Protein AF-A0A929EI45-F1 (afdb_monomer)

Mean predicted aligned error: 15.49 Å

Structure (mmCIF, N/CA/C/O backbone):
data_AF-A0A929EI45-F1
#
_entry.id   AF-A0A929EI45-F1
#
loop_
_atom_site.group_PDB
_atom_site.id
_atom_site.type_symbol
_atom_site.label_atom_id
_atom_site.label_alt_id
_atom_site.label_comp_id
_atom_site.label_asym_id
_atom_site.label_entity_id
_atom_site.label_seq_id
_atom_site.pdbx_PDB_ins_code
_atom_site.Cartn_x
_atom_site.Cartn_y
_atom_site.Cartn_z
_atom_site.occupancy
_atom_site.B_iso_or_equiv
_atom_site.auth_seq_id
_atom_site.auth_comp_id
_atom_site.auth_asym_id
_atom_site.auth_atom_id
_atom_site.pdbx_PDB_model_num
ATOM 1 N N . MET A 1 1 ? 21.779 -23.876 50.858 1.00 53.97 1 MET A N 1
ATOM 2 C CA . MET A 1 1 ? 20.862 -22.775 50.464 1.00 53.97 1 MET A CA 1
ATOM 3 C C . MET A 1 1 ? 21.102 -22.260 49.036 1.00 53.97 1 MET A C 1
ATOM 5 O O . MET A 1 1 ? 20.137 -22.093 48.308 1.00 53.97 1 MET A O 1
ATOM 9 N N . ARG A 1 2 ? 22.354 -22.093 48.565 1.00 57.06 2 ARG A N 1
ATOM 10 C CA . ARG A 1 2 ? 22.657 -21.593 47.198 1.00 57.06 2 ARG A CA 1
ATOM 11 C C . ARG A 1 2 ? 22.225 -22.516 46.037 1.00 57.06 2 ARG A C 1
ATOM 13 O O . ARG A 1 2 ? 21.827 -22.025 44.991 1.00 57.06 2 ARG A O 1
ATOM 20 N N . ARG A 1 3 ? 22.246 -23.843 46.231 1.00 56.97 3 ARG A N 1
ATOM 21 C CA . ARG A 1 3 ? 21.821 -24.836 45.214 1.00 56.97 3 ARG A CA 1
ATOM 22 C C . ARG A 1 3 ? 20.295 -24.922 45.040 1.00 56.97 3 ARG A C 1
ATOM 24 O O . ARG A 1 3 ? 19.827 -25.188 43.942 1.00 56.97 3 ARG A O 1
ATOM 31 N N . LEU A 1 4 ? 19.534 -24.631 46.100 1.00 61.06 4 LEU A N 1
ATOM 32 C CA . LEU A 1 4 ? 18.066 -24.598 46.070 1.00 61.06 4 LEU A CA 1
ATOM 33 C C . LEU A 1 4 ? 17.552 -23.347 45.336 1.00 61.06 4 LEU A C 1
ATOM 35 O O . LEU A 1 4 ? 16.593 -23.421 44.577 1.00 61.06 4 LEU A O 1
ATOM 39 N N . GLY A 1 5 ? 18.249 -22.215 45.500 1.00 63.28 5 GLY A N 1
ATOM 40 C CA . GLY A 1 5 ? 17.952 -20.975 44.777 1.00 63.28 5 GLY A CA 1
ATOM 41 C C . GLY A 1 5 ? 18.202 -21.076 43.270 1.00 63.28 5 GLY A C 1
ATOM 42 O O . GLY A 1 5 ? 17.422 -20.539 42.492 1.00 63.28 5 GLY A O 1
ATOM 43 N N . LEU A 1 6 ? 19.235 -21.815 42.845 1.00 65.00 6 LEU A N 1
ATOM 44 C CA . LEU A 1 6 ? 19.525 -22.026 41.421 1.00 65.00 6 LEU A CA 1
ATOM 45 C C . LEU A 1 6 ? 18.454 -22.896 40.736 1.00 65.00 6 LEU A C 1
ATOM 47 O O . LEU A 1 6 ? 18.068 -22.621 39.603 1.00 65.00 6 LEU A O 1
ATOM 51 N N . LEU A 1 7 ? 17.939 -23.907 41.448 1.00 68.12 7 LEU A N 1
ATOM 52 C CA . LEU A 1 7 ? 16.840 -24.757 40.977 1.00 68.12 7 LEU A CA 1
ATOM 53 C C . LEU A 1 7 ? 15.521 -23.981 40.868 1.00 68.12 7 L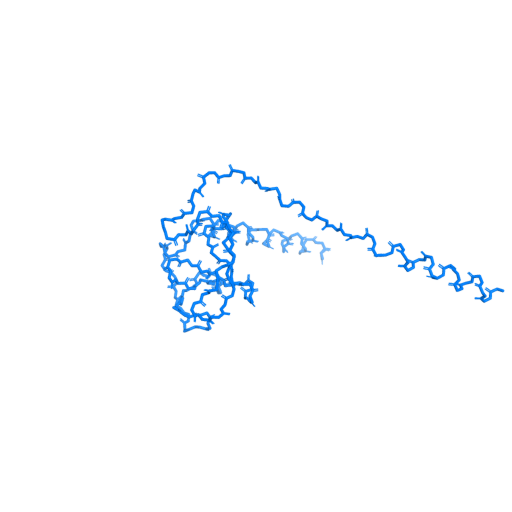EU A C 1
ATOM 55 O O . LEU A 1 7 ? 14.829 -24.109 39.864 1.00 68.12 7 LEU A O 1
ATOM 59 N N . LEU A 1 8 ? 15.206 -23.129 41.850 1.00 67.69 8 LEU A N 1
ATOM 60 C CA . LEU A 1 8 ? 14.029 -22.253 41.799 1.00 67.69 8 LEU A CA 1
ATOM 61 C C . LEU A 1 8 ? 14.116 -21.222 40.662 1.00 67.69 8 LEU A C 1
ATOM 63 O O . LEU A 1 8 ? 13.119 -20.961 39.995 1.00 67.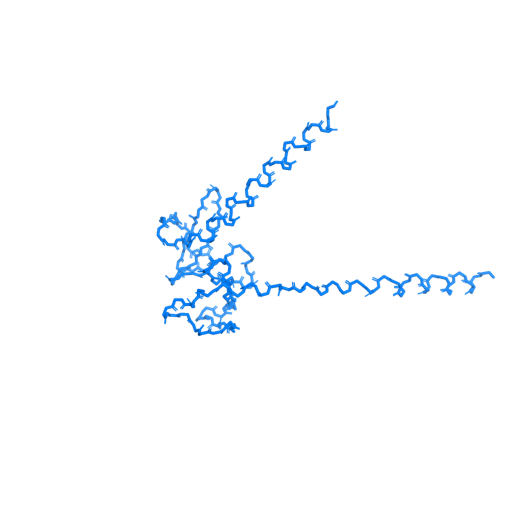69 8 LEU A O 1
ATOM 67 N N . LEU A 1 9 ? 15.306 -20.677 40.392 1.00 66.44 9 LEU A N 1
ATOM 68 C CA . LEU A 1 9 ? 15.516 -19.720 39.303 1.00 66.44 9 LEU A CA 1
ATOM 69 C C . LEU A 1 9 ? 15.371 -20.376 37.917 1.00 66.44 9 LEU A C 1
ATOM 71 O O . LEU A 1 9 ? 14.746 -19.799 37.030 1.00 66.44 9 LEU A O 1
ATOM 75 N N . LEU A 1 10 ? 15.874 -21.605 37.741 1.00 66.25 10 LEU A N 1
ATOM 76 C CA . LEU A 1 10 ? 15.693 -22.386 36.508 1.00 66.25 10 LEU A CA 1
ATOM 77 C C . LEU A 1 10 ? 14.218 -22.728 36.242 1.00 66.25 10 LEU A C 1
ATOM 79 O O . LEU A 1 10 ? 13.779 -22.681 35.094 1.00 66.25 10 LEU A O 1
ATOM 83 N N . LEU A 1 11 ? 13.445 -23.009 37.294 1.00 65.25 11 LEU A N 1
ATOM 84 C CA . LEU A 1 11 ? 12.023 -23.355 37.193 1.00 65.25 11 LEU A CA 1
ATOM 85 C C . LEU A 1 11 ? 11.156 -22.156 36.761 1.00 65.25 11 LEU A C 1
ATOM 87 O O . LEU A 1 11 ? 10.162 -22.328 36.066 1.00 65.25 11 LEU A O 1
ATOM 91 N N . MET A 1 12 ? 11.557 -20.928 37.097 1.00 61.62 12 MET A N 1
ATOM 92 C CA . MET A 1 12 ? 10.853 -19.710 36.669 1.00 61.62 12 MET A CA 1
ATOM 93 C C . MET A 1 12 ? 11.149 -19.326 35.207 1.00 61.62 12 MET A C 1
ATOM 95 O O . MET A 1 12 ? 10.299 -18.743 34.530 1.00 61.62 12 MET A O 1
ATOM 99 N N . ILE A 1 13 ? 12.334 -19.676 34.691 1.00 63.69 13 ILE A N 1
ATOM 100 C CA . ILE A 1 13 ? 12.730 -19.381 33.304 1.00 63.69 13 ILE A CA 1
ATOM 101 C C . ILE A 1 13 ? 11.964 -20.270 32.312 1.00 63.69 13 ILE A C 1
ATOM 103 O O . ILE A 1 13 ? 11.555 -19.788 31.256 1.00 63.69 13 ILE A O 1
ATOM 107 N N . THR A 1 14 ? 11.688 -21.534 32.653 1.00 62.22 14 THR A N 1
ATOM 108 C CA . THR A 1 14 ? 10.956 -22.456 31.763 1.00 62.22 14 THR A CA 1
ATOM 109 C C . THR A 1 14 ? 9.483 -22.079 31.585 1.00 62.22 14 THR A C 1
ATOM 111 O O . THR A 1 14 ? 8.937 -22.264 30.499 1.00 62.22 14 THR A O 1
ATOM 114 N N . VAL A 1 15 ? 8.848 -21.468 32.591 1.00 60.12 15 VAL A N 1
ATOM 115 C CA . VAL A 1 15 ? 7.436 -21.039 32.521 1.00 60.12 15 VAL A CA 1
ATOM 116 C C . VAL A 1 15 ? 7.223 -19.889 31.521 1.00 60.12 15 VAL A C 1
ATOM 118 O O . VAL A 1 15 ? 6.141 -19.758 30.947 1.00 60.12 15 VAL A O 1
ATOM 121 N N . SER A 1 16 ? 8.258 -19.094 31.231 1.00 5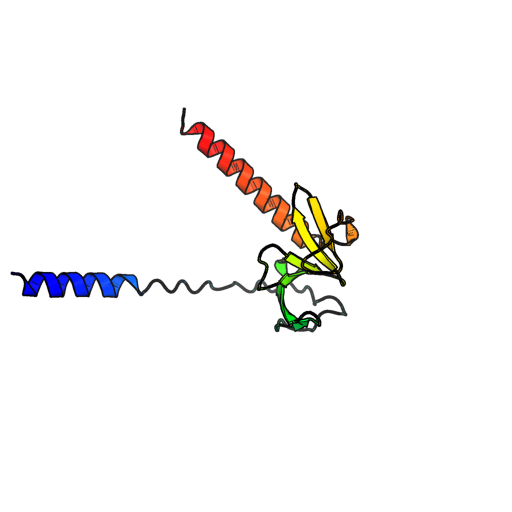8.31 16 SER A N 1
ATOM 122 C CA . SER A 1 16 ? 8.149 -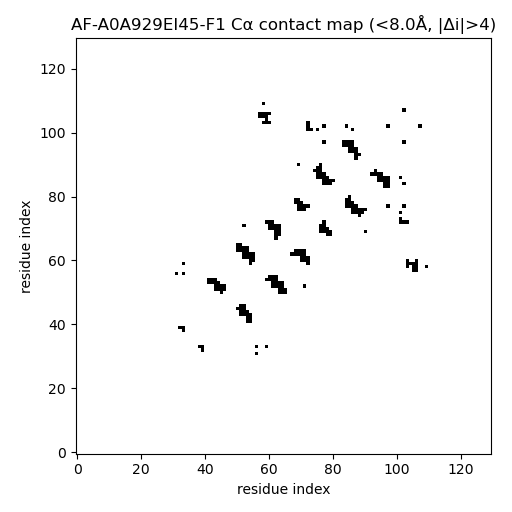17.902 30.375 1.00 58.31 16 SER A CA 1
ATOM 123 C C . SER A 1 16 ? 8.151 -18.189 28.864 1.00 58.31 16 SER A C 1
ATOM 125 O O . SER A 1 16 ? 7.772 -17.313 28.088 1.00 58.31 16 SER A O 1
ATOM 127 N N . LEU A 1 17 ? 8.534 -19.395 28.414 1.00 57.22 17 LEU A N 1
ATOM 128 C CA . LEU A 1 17 ? 8.615 -19.715 26.976 1.00 57.22 17 LEU A CA 1
ATOM 129 C C . LEU A 1 17 ? 7.308 -20.249 26.359 1.00 57.22 17 LEU A C 1
ATOM 131 O O . LEU A 1 17 ? 7.234 -20.418 25.144 1.00 57.22 17 LEU A O 1
ATOM 135 N N . THR A 1 18 ? 6.247 -20.454 27.142 1.00 62.31 18 THR A N 1
ATOM 136 C CA . THR A 1 18 ? 5.008 -21.113 26.669 1.00 62.31 18 THR A CA 1
ATOM 137 C C . THR A 1 18 ? 3.883 -20.147 26.284 1.00 62.31 18 THR A C 1
ATOM 139 O O . THR A 1 18 ? 2.704 -20.463 26.413 1.00 62.31 18 THR A O 1
ATOM 142 N N . ALA A 1 19 ? 4.220 -18.961 25.773 1.00 60.72 19 ALA A N 1
ATOM 143 C CA . ALA A 1 19 ? 3.249 -18.033 25.187 1.00 60.72 19 ALA A CA 1
ATOM 144 C C . ALA A 1 19 ? 3.331 -18.021 23.651 1.00 60.72 19 ALA A C 1
ATOM 146 O O . ALA A 1 19 ? 3.393 -16.962 23.025 1.00 60.72 19 ALA A O 1
ATOM 147 N N . CYS A 1 20 ? 3.287 -19.195 23.014 1.00 58.03 20 CYS A N 1
ATOM 148 C CA . CYS A 1 20 ? 2.942 -19.285 21.596 1.00 58.03 20 CYS A CA 1
ATOM 149 C C . CYS A 1 20 ? 1.462 -18.923 21.433 1.00 58.03 20 CYS A C 1
ATOM 151 O O . CYS A 1 20 ? 0.584 -19.782 21.418 1.00 58.03 20 CYS A O 1
ATOM 153 N N . LYS A 1 21 ? 1.162 -17.626 21.312 1.00 49.59 21 LYS A N 1
ATOM 154 C CA . LYS A 1 21 ? -0.131 -17.193 20.787 1.00 49.59 21 LYS A CA 1
ATOM 155 C C . LYS A 1 21 ? -0.183 -17.572 19.309 1.00 49.59 21 LYS A C 1
ATOM 157 O O . LYS A 1 21 ? 0.251 -16.805 18.454 1.00 49.59 21 LYS A O 1
ATOM 162 N N . THR A 1 22 ? -0.731 -18.747 19.011 1.00 54.38 22 THR A N 1
ATOM 163 C CA . THR A 1 22 ? -1.278 -19.026 17.683 1.00 54.38 22 THR A CA 1
ATOM 164 C C . THR A 1 22 ? -2.391 -18.012 17.457 1.00 54.38 22 THR A C 1
ATOM 166 O O . THR A 1 22 ? -3.474 -18.088 18.034 1.00 54.38 22 THR A O 1
ATOM 169 N N . VAL A 1 23 ? -2.091 -16.985 16.665 1.00 52.09 23 VAL A N 1
ATOM 170 C CA . VAL A 1 23 ? -3.118 -16.129 16.088 1.00 52.09 23 VAL A CA 1
ATOM 171 C C . VAL A 1 23 ? -3.809 -16.990 15.043 1.00 52.09 23 VAL A C 1
ATOM 173 O O . VAL A 1 23 ? -3.353 -17.096 13.907 1.00 52.09 23 VAL A O 1
ATOM 176 N N . SER A 1 24 ? -4.896 -17.643 15.446 1.00 45.94 24 SER A N 1
ATOM 177 C CA . SER A 1 24 ? -5.847 -18.234 14.515 1.00 45.94 24 SER A CA 1
ATOM 178 C C . SER A 1 24 ? -6.450 -17.087 13.712 1.00 45.94 24 SER A C 1
ATOM 180 O O . SER A 1 24 ? -7.398 -16.431 14.146 1.00 45.94 24 SER A O 1
ATOM 182 N N . LEU A 1 25 ? -5.852 -16.791 12.557 1.00 48.16 25 LEU A N 1
ATOM 183 C CA . LEU A 1 25 ? -6.478 -15.962 11.541 1.00 48.16 25 LEU A CA 1
ATOM 184 C C . LEU A 1 25 ? -7.751 -16.693 11.119 1.00 48.16 25 LEU A C 1
ATOM 186 O O . LEU A 1 25 ? -7.714 -17.650 10.349 1.00 48.16 25 LEU A O 1
ATOM 190 N N . SER A 1 26 ? -8.875 -16.272 11.695 1.00 39.31 26 SER A N 1
ATOM 191 C CA . SER A 1 26 ? -10.202 -16.669 11.255 1.00 39.31 26 SER A CA 1
ATOM 192 C C . SER A 1 26 ? -10.325 -16.255 9.790 1.00 39.31 26 SER A C 1
ATOM 194 O O . SER A 1 26 ? -10.501 -15.075 9.481 1.00 39.31 26 SER A O 1
ATOM 196 N N . HIS A 1 27 ? -10.152 -17.221 8.886 1.00 39.31 27 HIS A N 1
ATOM 197 C CA . HIS A 1 27 ? -10.491 -17.082 7.478 1.00 39.31 27 HIS A CA 1
ATOM 198 C C . HIS A 1 27 ? -12.006 -16.880 7.405 1.00 39.31 27 HIS A C 1
ATOM 200 O O . HIS A 1 27 ? -12.783 -17.829 7.313 1.00 39.31 27 HIS A O 1
ATOM 206 N N . ARG A 1 28 ? -12.439 -15.619 7.492 1.00 43.69 28 ARG A N 1
ATOM 207 C CA . ARG A 1 28 ? -13.766 -15.232 7.031 1.00 43.69 28 ARG A CA 1
ATOM 208 C C . ARG A 1 28 ? -13.783 -15.461 5.531 1.00 43.69 28 ARG A C 1
ATOM 210 O O . ARG A 1 28 ? -13.034 -14.842 4.780 1.00 43.69 28 ARG A O 1
ATOM 217 N N . ASN A 1 29 ? -14.602 -16.425 5.145 1.00 46.88 29 ASN A N 1
ATOM 218 C CA . ASN A 1 29 ? -14.867 -16.838 3.781 1.00 46.88 29 ASN A CA 1
ATOM 219 C C . ASN A 1 29 ? -15.710 -15.752 3.082 1.00 46.88 29 ASN A C 1
ATOM 221 O O . ASN A 1 29 ? -16.885 -15.955 2.788 1.00 46.88 29 ASN A O 1
ATOM 225 N N . ASP A 1 30 ? -15.129 -14.566 2.891 1.00 46.69 30 ASP A N 1
ATOM 226 C CA . ASP A 1 30 ? -15.713 -13.494 2.093 1.00 46.69 30 ASP A CA 1
ATOM 227 C C . ASP A 1 30 ? -15.339 -13.751 0.633 1.00 46.69 30 ASP A C 1
ATOM 229 O O . ASP A 1 30 ? -14.186 -13.611 0.226 1.00 46.69 30 ASP A O 1
ATOM 233 N N . ARG A 1 31 ? -16.340 -14.171 -0.143 1.00 41.81 31 ARG A N 1
ATOM 234 C CA . ARG A 1 31 ? -16.283 -14.544 -1.564 1.00 41.81 31 ARG A CA 1
ATOM 235 C C . ARG A 1 31 ? -15.990 -13.348 -2.486 1.00 41.81 31 ARG A C 1
ATOM 237 O O . ARG A 1 31 ? -16.755 -13.062 -3.400 1.00 41.81 31 ARG A O 1
ATOM 244 N N . HIS A 1 32 ? -14.894 -12.638 -2.250 1.00 49.34 32 HIS A N 1
ATOM 245 C CA . HIS A 1 32 ? -14.305 -11.724 -3.221 1.00 49.34 32 HIS A CA 1
ATOM 246 C C . HIS A 1 32 ? -13.178 -12.470 -3.916 1.00 49.34 32 HIS A C 1
ATOM 248 O O . HIS A 1 32 ? -12.053 -12.526 -3.417 1.00 49.34 32 HIS A O 1
ATOM 254 N N . SER A 1 33 ? -13.501 -13.075 -5.060 1.00 45.81 33 SER A N 1
ATOM 255 C CA . SER A 1 33 ? -12.478 -13.573 -5.969 1.00 45.81 33 SER A CA 1
ATOM 256 C C . SER A 1 33 ? -11.480 -12.441 -6.232 1.00 45.81 33 SER A C 1
ATOM 258 O O . SER A 1 33 ? -11.907 -11.297 -6.440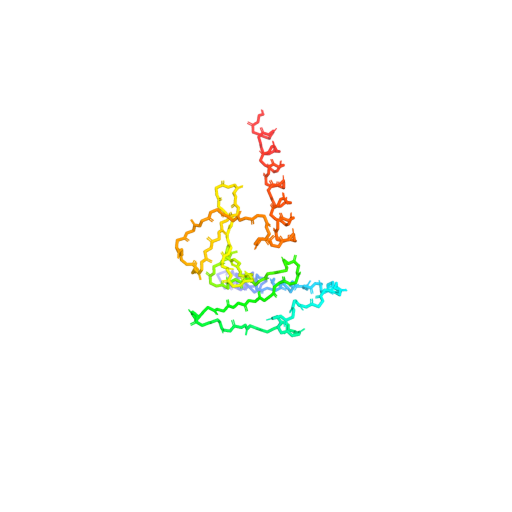 1.00 45.81 33 SER A O 1
ATOM 260 N N . PRO A 1 34 ? -10.169 -12.715 -6.177 1.00 49.75 34 PRO A N 1
ATOM 261 C CA . PRO A 1 34 ? -9.173 -11.717 -6.515 1.00 49.75 34 PRO A CA 1
ATOM 262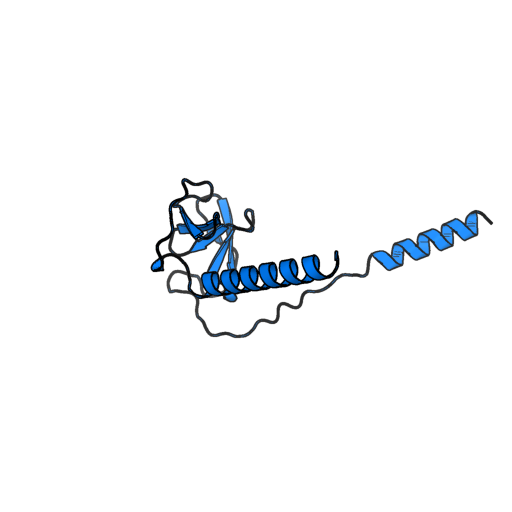 C C . PRO A 1 34 ? -9.487 -11.117 -7.902 1.00 49.75 34 PRO A C 1
ATOM 264 O O . PRO A 1 34 ? -10.017 -11.826 -8.763 1.00 49.75 34 PRO A O 1
ATOM 267 N N . PRO A 1 35 ? -9.227 -9.810 -8.122 1.00 55.09 35 PRO A N 1
ATOM 268 C CA . PRO A 1 35 ? -9.403 -9.174 -9.427 1.00 55.09 35 PRO A CA 1
ATOM 269 C C . PRO A 1 35 ? -8.788 -10.023 -10.553 1.00 55.09 35 PRO A C 1
ATOM 271 O O . PRO A 1 35 ? -7.842 -10.747 -10.279 1.00 55.09 35 PRO A O 1
ATOM 274 N N . PRO A 1 36 ? -9.220 -9.910 -11.821 1.00 50.56 36 PRO A N 1
ATOM 275 C CA . PRO A 1 36 ? -8.774 -10.789 -12.918 1.00 50.56 36 PRO A CA 1
ATOM 276 C C . PRO A 1 36 ? -7.249 -10.891 -13.122 1.00 50.56 36 PRO A C 1
ATOM 278 O O . PRO A 1 36 ? -6.764 -11.829 -13.743 1.00 50.56 36 PRO A O 1
ATOM 281 N N . HIS A 1 37 ? -6.489 -9.926 -12.599 1.00 54.78 37 HIS A N 1
ATOM 282 C CA . HIS A 1 37 ? -5.024 -9.875 -12.618 1.00 54.78 37 HIS A CA 1
ATOM 283 C C . HIS A 1 37 ? -4.354 -10.415 -11.336 1.00 54.78 37 HIS A C 1
ATOM 285 O O . HIS A 1 37 ? -3.129 -10.402 -11.224 1.00 54.78 37 HIS A O 1
ATOM 291 N N . ALA A 1 38 ? -5.129 -10.834 -10.339 1.00 48.25 38 ALA A N 1
ATOM 292 C CA . ALA A 1 38 ? -4.664 -11.371 -9.072 1.00 48.25 38 ALA A CA 1
ATOM 293 C C . ALA A 1 38 ? -4.893 -12.903 -9.060 1.00 48.25 38 ALA A C 1
ATOM 295 O O . ALA A 1 38 ? -6.024 -13.358 -9.230 1.00 48.25 38 ALA A O 1
ATOM 296 N N . PRO A 1 39 ? -3.829 -13.717 -8.910 1.00 52.22 39 PRO A N 1
ATOM 297 C CA . PRO A 1 39 ? -3.928 -15.177 -8.950 1.00 52.22 39 PRO A CA 1
ATOM 298 C C . PRO A 1 39 ? -4.868 -15.744 -7.874 1.00 52.22 39 PRO A C 1
ATOM 300 O O . PRO A 1 39 ? -4.968 -15.198 -6.777 1.00 52.22 39 PRO A O 1
ATOM 303 N N . ALA A 1 40 ? -5.525 -16.865 -8.187 1.00 48.31 40 ALA A N 1
ATOM 304 C CA . ALA A 1 40 ? -6.704 -17.376 -7.482 1.00 48.31 40 ALA A CA 1
ATOM 305 C C . ALA A 1 40 ? -6.540 -17.678 -5.979 1.00 48.31 40 ALA A C 1
ATOM 307 O O . ALA A 1 40 ? -7.538 -17.664 -5.268 1.00 48.31 40 ALA A O 1
ATOM 308 N N . HIS A 1 41 ? -5.335 -17.906 -5.450 1.00 42.56 41 HIS A N 1
ATOM 309 C CA . HIS A 1 41 ? -5.145 -18.201 -4.027 1.00 42.56 41 HIS A CA 1
ATOM 310 C C . HIS A 1 41 ? -3.824 -17.633 -3.514 1.00 42.56 41 HIS A C 1
ATOM 312 O O . HIS A 1 41 ? -2.808 -17.661 -4.208 1.00 42.56 41 HIS A O 1
ATOM 318 N N . GLY A 1 42 ? -3.867 -17.082 -2.298 1.00 56.19 42 GLY A N 1
ATOM 319 C CA . GLY A 1 42 ? -2.782 -16.330 -1.689 1.00 56.19 42 GLY A CA 1
ATOM 320 C C . GLY A 1 42 ? -1.474 -17.102 -1.655 1.00 56.19 42 GLY A C 1
ATOM 321 O O . GLY A 1 42 ? -1.266 -17.912 -0.767 1.00 56.19 42 GLY A O 1
ATOM 322 N N . HIS A 1 43 ? -0.555 -16.776 -2.556 1.00 50.09 43 HIS A N 1
ATOM 323 C CA . HIS A 1 43 ? 0.848 -17.109 -2.397 1.00 50.09 43 HIS A CA 1
ATOM 324 C C . HIS A 1 43 ? 1.711 -15.970 -2.925 1.00 50.09 43 HIS A C 1
ATOM 326 O O . HIS A 1 43 ? 1.432 -15.349 -3.948 1.00 50.09 43 HIS A O 1
ATOM 332 N N . ARG A 1 44 ? 2.728 -15.671 -2.119 1.00 54.19 44 ARG A N 1
ATOM 333 C CA . ARG A 1 44 ? 3.715 -14.605 -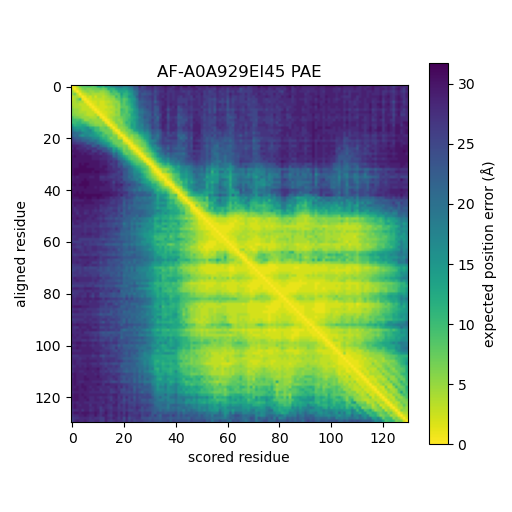2.265 1.00 54.19 44 ARG A CA 1
ATOM 334 C C . ARG A 1 44 ? 4.115 -14.406 -3.726 1.00 54.19 44 ARG A C 1
ATOM 336 O O . ARG A 1 44 ? 4.681 -15.311 -4.332 1.00 54.19 44 ARG A O 1
ATOM 343 N N . HIS A 1 45 ? 3.895 -13.211 -4.263 1.00 56.66 45 HIS A N 1
ATOM 344 C CA . HIS A 1 45 ? 4.419 -12.861 -5.579 1.00 56.66 45 HIS A CA 1
ATOM 345 C C . HIS A 1 45 ? 5.741 -12.118 -5.389 1.00 56.66 45 HIS A C 1
ATOM 347 O O . HIS A 1 45 ? 5.785 -11.080 -4.725 1.00 56.66 45 HIS A O 1
ATOM 353 N N . LYS A 1 46 ? 6.828 -12.637 -5.975 1.00 56.06 46 LYS A N 1
ATOM 354 C CA . LYS A 1 46 ? 8.036 -11.834 -6.193 1.00 56.06 46 LYS A CA 1
ATOM 355 C C . LYS A 1 46 ? 7.715 -10.835 -7.297 1.00 56.06 46 LYS A C 1
ATOM 357 O O . LYS A 1 46 ? 7.488 -11.239 -8.436 1.00 56.06 46 LYS A O 1
ATOM 362 N N . HIS A 1 47 ? 7.624 -9.555 -6.956 1.00 64.31 47 HIS A N 1
ATOM 363 C CA . HIS A 1 47 ? 7.470 -8.504 -7.960 1.00 64.31 47 HIS A CA 1
ATOM 364 C C . HIS A 1 47 ? 8.807 -8.261 -8.657 1.00 64.31 47 HIS A C 1
ATOM 366 O O . HIS A 1 47 ? 9.865 -8.553 -8.100 1.00 64.31 47 HIS A O 1
ATOM 372 N N . LYS A 1 48 ? 8.774 -7.681 -9.861 1.00 62.22 48 LYS A N 1
ATOM 373 C CA . LYS A 1 48 ? 9.970 -7.400 -10.681 1.00 62.22 48 LYS A CA 1
ATOM 374 C C . LYS A 1 48 ? 11.044 -6.571 -9.954 1.00 62.22 48 LYS A C 1
ATOM 376 O O . LYS A 1 48 ? 12.195 -6.568 -10.358 1.00 62.22 48 LYS A O 1
ATOM 381 N N . SER A 1 49 ? 10.672 -5.900 -8.866 1.00 64.44 49 SER A N 1
ATOM 382 C CA . SER A 1 49 ? 11.545 -5.120 -7.982 1.00 64.44 49 SER A CA 1
ATOM 383 C C . SER A 1 49 ? 12.227 -5.934 -6.867 1.00 64.44 49 SER A C 1
ATOM 385 O O . SER A 1 49 ? 12.862 -5.347 -5.999 1.00 64.44 49 SER A O 1
ATOM 387 N N . GLY A 1 50 ? 12.070 -7.264 -6.828 1.00 72.88 50 GLY A N 1
ATOM 388 C CA . GLY A 1 50 ? 12.647 -8.122 -5.781 1.00 72.88 50 GLY A CA 1
ATOM 389 C C . GLY A 1 50 ? 11.935 -8.033 -4.424 1.00 72.88 50 GLY A C 1
ATOM 390 O O . GLY A 1 50 ? 12.436 -8.539 -3.420 1.00 72.88 50 GLY A O 1
ATOM 391 N N . LEU A 1 51 ? 10.769 -7.386 -4.379 1.00 78.88 51 LEU A N 1
ATOM 392 C CA . LEU A 1 51 ? 9.942 -7.280 -3.181 1.00 78.88 51 LEU A CA 1
ATOM 393 C C . LEU A 1 51 ? 9.019 -8.489 -3.060 1.00 78.88 51 LEU A C 1
ATOM 395 O O . LEU A 1 51 ? 8.500 -8.990 -4.060 1.00 78.88 51 LEU A O 1
ATOM 399 N N . GLU A 1 52 ? 8.795 -8.925 -1.823 1.00 80.81 52 GLU A N 1
ATOM 400 C CA . GLU A 1 52 ? 7.781 -9.923 -1.500 1.00 80.81 52 GLU A CA 1
ATOM 401 C C . GLU A 1 52 ? 6.461 -9.232 -1.183 1.00 80.81 52 GLU A C 1
ATOM 403 O O . GLU A 1 52 ? 6.397 -8.334 -0.335 1.00 80.81 52 GLU A O 1
ATOM 408 N N . LEU A 1 53 ? 5.408 -9.670 -1.870 1.00 80.81 53 LEU A N 1
ATOM 409 C CA . LEU A 1 53 ? 4.065 -9.150 -1.698 1.00 80.81 53 LEU A CA 1
ATOM 410 C C . LEU A 1 53 ? 3.119 -10.256 -1.271 1.00 80.81 53 LEU A C 1
ATOM 412 O O . LEU A 1 53 ? 3.100 -11.334 -1.865 1.00 80.81 53 LEU A O 1
ATOM 416 N N . VAL A 1 54 ? 2.298 -9.960 -0.270 1.00 81.94 54 VAL A N 1
ATOM 417 C CA . VAL A 1 54 ? 1.238 -10.850 0.207 1.00 81.94 54 VAL A CA 1
ATOM 418 C C . VAL A 1 54 ? -0.090 -10.178 -0.061 1.00 81.94 54 VAL A C 1
ATOM 420 O O . VAL A 1 54 ? -0.322 -9.069 0.410 1.00 81.94 54 VAL A O 1
ATOM 423 N N . PHE A 1 55 ? -0.959 -10.831 -0.826 1.00 80.31 55 PHE A N 1
ATOM 424 C CA . PHE A 1 55 ? -2.316 -10.336 -1.000 1.00 80.31 55 PHE A CA 1
ATOM 425 C C . PHE A 1 55 ? -3.089 -10.467 0.316 1.00 80.31 55 PHE A C 1
ATOM 427 O O . PHE A 1 55 ? -3.166 -11.556 0.882 1.00 80.31 55 PHE A O 1
ATOM 434 N N . ASP A 1 56 ? -3.656 -9.363 0.794 1.00 82.00 56 ASP A N 1
ATOM 435 C CA . ASP A 1 56 ? -4.574 -9.341 1.931 1.00 82.00 56 ASP A CA 1
ATOM 436 C C . ASP A 1 56 ? -5.978 -9.048 1.388 1.00 82.00 56 ASP A C 1
ATOM 438 O O . ASP A 1 56 ? -6.294 -7.922 0.982 1.00 82.00 56 ASP A O 1
ATOM 442 N N . SER A 1 57 ? -6.828 -10.077 1.361 1.00 76.88 57 SER A N 1
ATOM 443 C CA . SER A 1 57 ? -8.204 -9.977 0.864 1.00 76.88 57 SER A CA 1
ATOM 444 C C . SER A 1 57 ? -9.047 -8.993 1.676 1.00 76.88 57 SER A C 1
ATOM 446 O O . SER A 1 57 ? -9.898 -8.314 1.106 1.00 76.88 57 SER A O 1
ATOM 448 N N . ALA A 1 58 ? -8.760 -8.814 2.969 1.00 77.19 58 ALA A N 1
ATOM 449 C CA . ALA A 1 58 ? -9.442 -7.828 3.805 1.00 77.19 58 ALA A CA 1
ATOM 450 C C . ALA A 1 58 ? -9.049 -6.381 3.451 1.00 77.19 58 ALA A C 1
ATOM 452 O O . ALA A 1 58 ? -9.725 -5.433 3.854 1.00 77.19 58 ALA A O 1
ATOM 453 N N . LEU A 1 59 ? -7.942 -6.189 2.724 1.00 79.69 59 LEU A N 1
ATOM 454 C CA . LEU A 1 59 ? -7.511 -4.891 2.199 1.00 79.69 59 LEU A CA 1
ATOM 455 C C . LEU A 1 59 ? -7.898 -4.676 0.736 1.00 79.69 59 LEU A C 1
ATOM 457 O O . LEU A 1 59 ? -7.968 -3.524 0.301 1.00 79.69 59 LEU A O 1
ATOM 461 N N . GLY A 1 60 ? -8.097 -5.758 -0.021 1.00 81.31 60 GLY A N 1
ATOM 462 C CA . GLY A 1 60 ? -8.176 -5.716 -1.482 1.00 81.31 60 GLY A CA 1
ATOM 463 C C . GLY A 1 60 ? -6.865 -5.247 -2.127 1.00 81.31 60 GLY A C 1
ATOM 464 O O . GLY A 1 60 ? -6.879 -4.673 -3.216 1.00 81.31 60 GLY A O 1
ATOM 465 N N . ALA A 1 61 ? -5.736 -5.419 -1.435 1.00 83.62 61 ALA A N 1
ATOM 466 C CA . ALA A 1 61 ? -4.426 -4.937 -1.856 1.00 83.62 61 ALA A CA 1
ATOM 467 C C . ALA A 1 61 ? -3.321 -5.899 -1.420 1.00 83.62 61 ALA A C 1
ATOM 469 O O . ALA A 1 61 ? -3.462 -6.651 -0.455 1.00 83.62 61 ALA A O 1
ATOM 470 N N . TYR A 1 62 ? -2.187 -5.824 -2.104 1.00 83.88 62 TYR A N 1
ATOM 471 C CA . TYR A 1 62 ? -0.973 -6.502 -1.684 1.00 83.88 62 TYR A CA 1
ATOM 472 C C . TYR A 1 62 ? -0.263 -5.695 -0.597 1.00 83.88 62 TYR A C 1
ATOM 474 O O . TYR A 1 62 ? -0.133 -4.479 -0.706 1.00 83.88 62 TYR A O 1
ATOM 482 N N . VAL A 1 63 ? 0.229 -6.361 0.439 1.00 84.88 63 VAL A N 1
ATOM 483 C CA . VAL A 1 63 ? 1.101 -5.791 1.468 1.00 84.88 63 VAL A CA 1
ATOM 484 C C . VAL A 1 63 ? 2.543 -6.099 1.093 1.00 84.88 63 VAL A C 1
ATOM 486 O O . VAL A 1 63 ? 2.877 -7.253 0.817 1.00 84.88 63 VAL A O 1
ATOM 489 N N . VAL A 1 64 ? 3.401 -5.081 1.089 1.00 83.06 64 VAL A N 1
ATOM 490 C CA . VAL A 1 64 ? 4.830 -5.262 0.829 1.00 83.06 64 VAL A CA 1
ATOM 491 C C . VAL A 1 64 ? 5.515 -5.670 2.134 1.00 83.06 64 VAL A C 1
ATOM 493 O O . VAL A 1 64 ? 5.597 -4.871 3.059 1.00 83.06 64 VAL A O 1
ATOM 496 N N . ILE A 1 65 ? 6.026 -6.902 2.238 1.00 79.50 65 ILE A N 1
ATOM 497 C CA . ILE A 1 65 ? 6.487 -7.467 3.526 1.00 79.50 65 ILE A CA 1
ATOM 498 C C . ILE A 1 65 ? 7.589 -6.616 4.178 1.00 79.50 65 ILE A C 1
ATOM 500 O O . ILE A 1 65 ? 7.554 -6.380 5.383 1.00 79.50 65 ILE A O 1
ATOM 504 N N . LYS A 1 66 ? 8.548 -6.116 3.387 1.00 78.44 66 LYS A N 1
ATOM 505 C CA . LYS A 1 66 ? 9.642 -5.265 3.892 1.00 78.44 66 LYS A CA 1
ATOM 506 C C . LYS A 1 66 ? 9.173 -3.888 4.383 1.00 78.44 66 LYS A C 1
ATOM 508 O O . LYS A 1 66 ? 9.896 -3.244 5.134 1.00 78.44 66 LYS A O 1
ATOM 513 N N . PHE A 1 67 ? 7.987 -3.439 3.973 1.00 78.31 67 PHE A N 1
ATOM 514 C CA . PHE A 1 67 ? 7.483 -2.093 4.230 1.00 78.31 67 PHE A CA 1
ATOM 515 C C . PHE A 1 67 ? 6.041 -2.161 4.745 1.00 78.31 67 PHE A C 1
ATOM 517 O O . PHE A 1 67 ? 5.083 -2.132 3.977 1.00 78.31 67 PHE A O 1
ATOM 524 N N . SER A 1 68 ? 5.884 -2.208 6.068 1.00 70.88 68 SER A N 1
ATOM 525 C CA . SER A 1 68 ? 4.601 -2.437 6.758 1.00 70.88 68 SER A CA 1
ATOM 526 C C . SER A 1 68 ? 3.502 -1.392 6.490 1.00 70.88 68 SER A C 1
ATOM 528 O O . SER A 1 68 ? 2.337 -1.629 6.815 1.00 70.88 68 SER A O 1
ATOM 530 N N . GLU A 1 69 ? 3.845 -0.256 5.878 1.00 83.00 69 GLU A N 1
ATOM 531 C CA . GLU A 1 69 ? 2.919 0.832 5.531 1.00 83.00 69 GLU A CA 1
ATOM 532 C C . GLU A 1 69 ? 2.805 1.082 4.019 1.00 83.00 69 GLU A C 1
ATOM 534 O O . GLU A 1 69 ? 2.168 2.052 3.596 1.00 83.00 69 GLU A O 1
ATOM 539 N N . VAL A 1 70 ? 3.406 0.207 3.206 1.00 89.00 70 VAL A N 1
ATOM 540 C CA . VAL A 1 70 ? 3.324 0.261 1.747 1.00 89.00 70 VAL A CA 1
ATOM 541 C C . VAL A 1 70 ? 2.487 -0.905 1.238 1.00 89.00 70 VAL A C 1
ATOM 543 O O . VAL A 1 70 ? 2.733 -2.078 1.524 1.00 89.00 70 VAL A O 1
ATOM 546 N N . TYR A 1 71 ? 1.490 -0.555 0.443 1.00 89.94 71 TYR A N 1
ATOM 547 C CA . TYR A 1 71 ? 0.594 -1.473 -0.235 1.00 89.94 71 TYR A CA 1
ATOM 548 C C . TYR A 1 71 ? 0.854 -1.410 -1.736 1.00 89.94 71 TYR A C 1
ATOM 550 O O . TYR A 1 71 ? 1.380 -0.419 -2.231 1.00 89.94 71 TYR A O 1
ATOM 558 N N . TYR A 1 72 ? 0.468 -2.440 -2.471 1.00 86.56 72 TYR A N 1
ATOM 559 C CA . TYR A 1 72 ? 0.523 -2.459 -3.924 1.00 86.56 72 TYR A CA 1
ATOM 560 C C . TYR A 1 72 ? -0.844 -2.849 -4.479 1.00 86.56 72 TYR A C 1
ATOM 562 O O . TYR A 1 72 ? -1.470 -3.810 -4.025 1.00 86.56 72 TYR A O 1
ATOM 570 N N . HIS A 1 73 ? -1.337 -2.063 -5.425 1.00 86.44 73 HIS A N 1
ATOM 571 C CA . HIS A 1 73 ? -2.632 -2.261 -6.054 1.00 86.44 73 HIS A CA 1
ATOM 572 C C . HIS A 1 73 ? -2.607 -1.657 -7.456 1.00 86.44 73 HIS A C 1
ATOM 574 O O . HIS A 1 73 ? -2.130 -0.537 -7.622 1.00 86.44 73 HIS A O 1
ATOM 580 N N . ASP A 1 74 ? -3.119 -2.401 -8.437 1.00 82.69 74 ASP A N 1
ATOM 581 C CA . ASP A 1 74 ? -3.307 -1.935 -9.816 1.00 82.69 74 ASP A CA 1
ATOM 582 C C . ASP A 1 74 ? -2.057 -1.262 -10.423 1.00 82.69 74 ASP A C 1
ATOM 584 O O . ASP A 1 74 ? -2.094 -0.140 -10.916 1.00 82.69 74 ASP A O 1
ATOM 588 N N . GLY A 1 75 ? -0.892 -1.906 -10.294 1.00 82.62 75 GLY A N 1
ATOM 589 C CA . GLY A 1 75 ? 0.365 -1.373 -10.837 1.00 82.62 75 GLY A CA 1
ATOM 590 C C . GLY A 1 75 ? 1.059 -0.311 -9.977 1.00 82.62 75 GLY A C 1
ATOM 591 O O . GLY A 1 75 ? 2.175 0.099 -10.299 1.00 82.62 75 GLY A O 1
ATOM 592 N N . HIS A 1 76 ? 0.449 0.119 -8.872 1.00 88.06 76 HIS A N 1
ATOM 593 C CA . HIS A 1 76 ? 0.931 1.240 -8.075 1.00 88.06 76 HIS A CA 1
ATOM 594 C C . HIS A 1 76 ? 1.207 0.883 -6.615 1.00 88.06 76 HIS A C 1
ATOM 596 O O . HIS A 1 76 ? 0.462 0.146 -5.972 1.00 88.06 76 HIS A O 1
ATOM 602 N N . TYR A 1 77 ? 2.252 1.494 -6.059 1.00 90.38 77 TYR A N 1
ATOM 603 C CA . TYR A 1 77 ? 2.518 1.501 -4.626 1.00 90.38 77 TYR A CA 1
ATOM 604 C C . TYR A 1 77 ? 1.692 2.588 -3.950 1.00 90.38 77 TYR A C 1
ATOM 606 O O . TYR A 1 77 ? 1.630 3.724 -4.417 1.00 90.38 77 TYR A O 1
ATOM 614 N N . LEU A 1 78 ? 1.082 2.247 -2.824 1.00 92.62 78 LEU A N 1
ATOM 615 C CA . LEU A 1 78 ? 0.211 3.099 -2.036 1.00 92.62 78 LEU A CA 1
ATOM 616 C C . LEU A 1 78 ? 0.742 3.184 -0.611 1.00 92.62 78 LEU A C 1
ATOM 618 O O . LEU A 1 78 ? 1.075 2.167 -0.012 1.00 92.62 78 LEU A O 1
ATOM 622 N N . ARG A 1 79 ? 0.745 4.376 -0.023 1.00 92.31 79 ARG A N 1
ATOM 623 C CA . ARG A 1 79 ? 1.008 4.557 1.413 1.00 92.31 79 ARG A CA 1
ATOM 624 C C . ARG A 1 79 ? 0.105 5.631 1.990 1.00 92.31 79 ARG A C 1
ATOM 626 O O . ARG A 1 79 ? -0.356 6.504 1.257 1.00 92.31 79 ARG A O 1
ATOM 633 N N . TYR A 1 80 ? -0.130 5.608 3.294 1.00 89.69 80 TYR A N 1
ATOM 634 C CA . TYR A 1 80 ? -0.854 6.682 3.971 1.00 89.69 80 TYR A CA 1
ATOM 635 C C . TYR A 1 80 ? 0.143 7.604 4.684 1.00 89.69 80 TYR A C 1
ATOM 637 O O . TYR A 1 80 ? 0.756 7.190 5.661 1.00 89.69 80 TYR A O 1
ATOM 645 N N . SER A 1 81 ? 0.305 8.848 4.222 1.00 88.62 81 SER A N 1
ATOM 646 C CA . SER A 1 81 ? 1.126 9.868 4.900 1.00 88.62 81 SER A CA 1
ATOM 647 C C . SER A 1 81 ? 0.412 11.215 4.922 1.00 88.62 81 SER A C 1
ATOM 649 O O . SER A 1 81 ? -0.416 11.502 4.061 1.00 88.62 81 SER A O 1
ATOM 651 N N . ASP A 1 82 ? 0.711 12.044 5.923 1.00 85.12 82 ASP A N 1
ATOM 652 C CA . ASP A 1 82 ? 0.218 13.431 6.023 1.00 85.12 82 ASP A CA 1
ATOM 653 C C . ASP A 1 82 ? -1.315 13.560 5.970 1.00 85.12 82 ASP A C 1
ATOM 655 O O . ASP A 1 82 ? -1.871 14.530 5.467 1.00 85.12 82 ASP A O 1
ATOM 659 N N . GLY A 1 83 ? -2.028 12.542 6.462 1.00 84.62 83 GLY A N 1
ATOM 660 C CA . GLY A 1 83 ? -3.492 12.518 6.440 1.00 84.62 83 GLY A CA 1
ATOM 661 C C . GLY A 1 83 ? -4.110 12.163 5.082 1.00 84.62 83 GLY A C 1
ATOM 662 O O . GLY A 1 83 ? -5.332 12.226 4.949 1.00 84.62 83 GLY A O 1
ATOM 663 N N . GLY A 1 84 ? -3.306 11.748 4.102 1.00 87.25 84 GLY A N 1
ATOM 664 C CA . GLY A 1 84 ? -3.757 11.374 2.768 1.00 87.25 84 GLY A CA 1
ATOM 665 C C . GLY A 1 84 ? -3.130 10.082 2.254 1.00 87.25 84 GLY A C 1
ATOM 666 O O . GLY A 1 84 ? -2.083 9.624 2.702 1.00 87.25 84 GLY A O 1
ATOM 667 N N . TRP A 1 85 ? -3.786 9.488 1.261 1.00 92.94 85 TRP A N 1
ATOM 668 C CA . TRP A 1 85 ? -3.178 8.416 0.482 1.00 92.94 85 TRP A CA 1
ATOM 669 C C . TRP A 1 85 ? -2.208 9.003 -0.535 1.00 92.94 85 TRP A C 1
ATOM 671 O O . TRP A 1 85 ? -2.539 9.960 -1.239 1.00 92.94 85 TRP A O 1
ATOM 681 N N . ARG A 1 86 ? -1.029 8.404 -0.631 1.00 93.94 86 ARG A N 1
ATOM 682 C CA . ARG A 1 86 ? -0.015 8.699 -1.633 1.00 93.94 86 ARG A CA 1
ATOM 683 C C . ARG A 1 86 ? 0.155 7.505 -2.558 1.00 93.94 86 ARG A C 1
ATOM 685 O O . ARG A 1 86 ? -0.042 6.371 -2.129 1.00 93.94 86 ARG A O 1
ATOM 692 N N . VAL A 1 87 ? 0.516 7.777 -3.803 1.00 93.25 87 VAL A N 1
ATOM 693 C CA . VAL A 1 87 ? 0.723 6.792 -4.861 1.00 93.25 87 VAL A CA 1
ATOM 694 C C . VAL A 1 87 ? 2.084 6.997 -5.520 1.00 93.25 87 VAL A C 1
ATOM 696 O O . VAL A 1 87 ? 2.535 8.135 -5.656 1.00 93.25 87 VAL A O 1
ATOM 699 N N . SER A 1 88 ? 2.731 5.912 -5.925 1.00 91.12 88 SER A N 1
ATOM 700 C CA . SER A 1 88 ? 3.995 5.918 -6.662 1.00 91.12 88 SER A CA 1
ATOM 701 C C . SER A 1 88 ? 4.067 4.704 -7.591 1.00 91.12 88 SER A C 1
ATOM 703 O O . SER A 1 88 ? 3.408 3.691 -7.359 1.00 91.12 88 SER A O 1
ATOM 705 N N . THR A 1 89 ? 4.8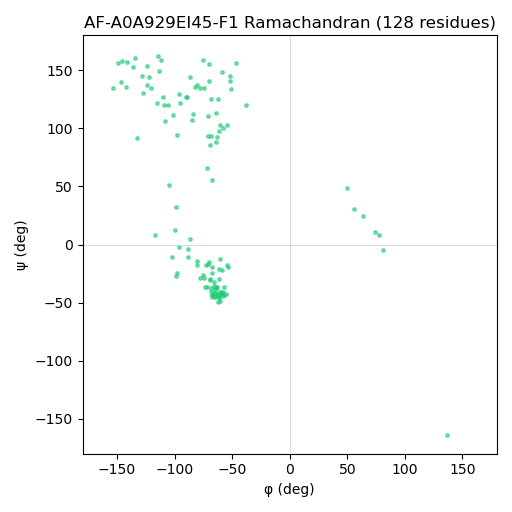62 4.788 -8.653 1.00 87.44 89 THR A N 1
ATOM 706 C CA . THR A 1 89 ? 5.219 3.631 -9.493 1.00 87.44 89 THR A CA 1
ATOM 707 C C . THR A 1 89 ? 6.339 2.795 -8.875 1.00 87.44 89 THR A C 1
ATOM 709 O O . THR A 1 89 ? 6.492 1.626 -9.223 1.00 87.44 89 THR A O 1
ATOM 712 N N . HIS A 1 90 ? 7.074 3.357 -7.913 1.00 85.88 90 HIS A N 1
ATOM 713 C CA . HIS A 1 90 ? 8.124 2.670 -7.163 1.00 85.88 90 HIS A CA 1
ATOM 714 C C . HIS A 1 90 ? 7.867 2.730 -5.653 1.00 85.88 90 HIS A C 1
ATOM 716 O O . HIS A 1 90 ? 7.195 3.628 -5.144 1.00 85.88 90 HIS A O 1
ATOM 722 N N . HIS A 1 91 ? 8.396 1.747 -4.937 1.00 85.12 91 HIS A N 1
ATOM 723 C CA . HIS A 1 91 ? 8.190 1.553 -3.502 1.00 85.12 91 HIS A CA 1
ATOM 724 C C . HIS A 1 91 ? 8.934 2.566 -2.619 1.00 85.12 91 HIS A C 1
ATOM 726 O O . HIS A 1 91 ? 8.623 2.691 -1.441 1.00 85.12 91 HIS A O 1
ATOM 732 N N . ASP A 1 92 ? 9.924 3.252 -3.172 1.00 86.44 92 ASP A N 1
ATOM 733 C CA . ASP A 1 92 ? 10.768 4.270 -2.549 1.00 86.44 92 ASP A CA 1
ATOM 734 C C . ASP A 1 92 ? 10.294 5.693 -2.894 1.00 86.44 92 ASP A C 1
ATOM 736 O O . ASP A 1 92 ? 10.411 6.609 -2.078 1.00 86.44 92 ASP A O 1
ATOM 740 N N . GLY A 1 93 ? 9.635 5.868 -4.040 1.00 85.44 93 GLY A N 1
ATOM 741 C CA . GLY A 1 93 ? 9.025 7.125 -4.469 1.00 85.44 93 GLY A CA 1
ATOM 742 C C . GLY A 1 93 ? 9.306 7.406 -5.947 1.00 85.44 93 GLY A C 1
ATOM 743 O O . GLY A 1 93 ? 9.693 6.504 -6.677 1.00 85.44 93 GLY A O 1
ATOM 744 N N . PRO A 1 94 ? 9.106 8.639 -6.430 1.00 90.50 94 PRO A N 1
ATOM 745 C CA . PRO A 1 94 ? 8.525 9.782 -5.733 1.00 90.50 94 PRO A CA 1
ATOM 746 C C . PRO A 1 94 ? 7.020 9.611 -5.474 1.00 90.50 94 PRO A C 1
ATOM 748 O O . PRO A 1 94 ? 6.255 9.150 -6.320 1.00 90.50 94 PRO A O 1
ATOM 751 N N . TRP A 1 95 ? 6.575 10.039 -4.293 1.00 92.44 95 TRP A N 1
ATOM 752 C CA . TRP A 1 95 ? 5.192 9.883 -3.839 1.00 92.44 95 TRP A CA 1
ATOM 753 C C . TRP A 1 95 ? 4.316 11.065 -4.248 1.00 92.44 95 TRP A C 1
ATOM 755 O O . TRP A 1 95 ? 4.612 12.213 -3.924 1.00 92.44 95 TRP A O 1
ATOM 765 N N . LYS A 1 96 ? 3.188 10.786 -4.898 1.00 92.69 96 LYS A N 1
ATOM 766 C CA . LYS A 1 96 ? 2.201 11.788 -5.327 1.00 92.69 96 LYS A CA 1
ATOM 767 C C . LYS A 1 96 ? 0.881 11.601 -4.596 1.00 92.69 96 LYS A C 1
ATOM 769 O O . LYS A 1 96 ? 0.620 10.544 -4.036 1.00 92.69 96 LYS A O 1
ATOM 774 N N . GLN A 1 97 ? 0.025 12.618 -4.592 1.00 93.38 97 GLN A N 1
ATOM 775 C CA . GLN A 1 97 ? -1.315 12.490 -4.021 1.00 93.38 97 GLN A CA 1
ATOM 776 C C . GLN A 1 97 ? -2.121 11.429 -4.786 1.00 93.38 97 GLN A C 1
ATOM 778 O O . GLN A 1 97 ? -2.260 11.507 -6.007 1.00 93.38 97 GLN A O 1
ATOM 783 N N . ALA A 1 98 ? -2.660 10.436 -4.076 1.00 89.94 98 ALA A N 1
ATOM 784 C CA . ALA A 1 98 ? -3.466 9.398 -4.702 1.00 89.94 98 ALA A CA 1
ATOM 785 C C . ALA A 1 98 ? -4.849 9.945 -5.076 1.00 89.94 98 ALA A C 1
ATOM 787 O O . ALA A 1 98 ? -5.523 10.594 -4.267 1.00 89.94 98 ALA A O 1
ATOM 788 N N . LYS A 1 99 ? -5.298 9.628 -6.293 1.00 85.31 99 LYS A N 1
ATOM 789 C CA . LYS A 1 99 ? -6.688 9.837 -6.703 1.00 85.31 99 LYS A CA 1
ATOM 790 C C . LYS A 1 99 ? -7.591 8.846 -5.970 1.00 85.31 99 LYS A C 1
ATOM 792 O O . LYS A 1 99 ? -7.160 7.765 -5.569 1.00 85.31 99 LYS A O 1
ATOM 797 N N . LYS A 1 100 ? -8.874 9.190 -5.817 1.00 78.12 100 LYS A N 1
ATOM 798 C CA . LYS A 1 100 ? -9.835 8.333 -5.102 1.00 78.12 100 LYS A CA 1
ATOM 799 C C . LYS A 1 100 ? -9.930 6.925 -5.703 1.00 78.12 100 LYS A C 1
ATOM 801 O O . LYS A 1 100 ? -10.069 5.995 -4.925 1.00 78.12 100 LYS A O 1
ATOM 806 N N . HIS A 1 101 ? -9.851 6.741 -7.018 1.00 80.62 101 HIS A N 1
ATOM 807 C CA . HIS A 1 101 ? -10.012 5.420 -7.643 1.00 80.62 101 HIS A CA 1
ATOM 808 C C . HIS A 1 101 ? -8.792 4.501 -7.484 1.00 80.62 101 HIS A C 1
ATOM 810 O O . HIS A 1 101 ? -8.978 3.298 -7.410 1.00 80.62 101 HIS A O 1
ATOM 816 N N . HIS A 1 102 ? -7.577 5.036 -7.321 1.00 79.50 102 HIS A N 1
ATOM 817 C CA . HIS A 1 102 ? -6.366 4.209 -7.164 1.00 79.50 102 HIS A CA 1
ATOM 818 C C . HIS A 1 102 ? -6.288 3.466 -5.828 1.00 79.50 102 HIS A C 1
ATOM 820 O O . HIS A 1 102 ? -5.447 2.596 -5.647 1.00 79.50 102 HIS A O 1
ATOM 826 N N . VAL A 1 103 ? -7.105 3.858 -4.851 1.00 86.25 103 VAL A N 1
ATOM 827 C CA . VAL A 1 103 ? -7.039 3.303 -3.501 1.00 86.25 103 VAL A CA 1
ATOM 828 C C . VAL A 1 103 ? -8.269 2.423 -3.269 1.00 86.25 103 VAL A C 1
ATOM 830 O O . VAL A 1 103 ? -9.388 2.963 -3.268 1.00 86.25 103 VAL A O 1
ATOM 833 N N . PRO A 1 104 ? -8.088 1.122 -2.981 1.00 84.75 104 PRO A N 1
ATOM 834 C CA . PRO A 1 104 ? -9.185 0.213 -2.667 1.00 84.75 104 PRO A CA 1
ATOM 835 C C . PRO A 1 104 ? -10.098 0.752 -1.565 1.00 84.75 104 PRO A C 1
ATOM 837 O O . PRO A 1 104 ? -9.648 1.369 -0.590 1.00 84.75 104 PRO A O 1
ATOM 840 N N . SER A 1 105 ? -11.407 0.538 -1.711 1.00 83.00 105 SER A N 1
ATOM 841 C CA . SER A 1 105 ? -12.409 0.964 -0.725 1.00 83.00 105 SER A CA 1
ATOM 842 C C . SER A 1 105 ? -12.126 0.382 0.657 1.00 83.00 105 SER A C 1
ATOM 844 O O . SER A 1 105 ? -12.183 1.111 1.650 1.00 83.00 105 SER A O 1
ATOM 846 N N . GLU A 1 106 ? -11.768 -0.898 0.713 1.00 81.75 106 GLU A N 1
ATOM 847 C CA . GLU A 1 106 ? -11.515 -1.621 1.961 1.00 81.75 106 GLU A CA 1
ATOM 848 C C . GLU A 1 106 ? -10.270 -1.090 2.676 1.00 81.75 106 GLU A C 1
ATOM 850 O O . GLU A 1 106 ? -10.316 -0.757 3.867 1.00 81.75 106 GLU A O 1
ATOM 855 N N . LEU A 1 107 ? -9.199 -0.836 1.921 1.00 85.44 107 LEU A N 1
ATOM 856 C CA . LEU A 1 107 ? -7.988 -0.201 2.434 1.00 85.44 107 LEU A CA 1
ATOM 857 C C . LEU A 1 107 ? -8.272 1.186 3.053 1.00 85.44 107 LEU A C 1
ATOM 859 O O . LEU A 1 107 ? -7.774 1.498 4.145 1.00 85.44 107 LEU A O 1
ATOM 863 N N . LYS A 1 108 ? -9.136 2.003 2.426 1.00 84.38 108 LYS A N 1
ATOM 864 C CA . LYS A 1 108 ? -9.580 3.292 3.001 1.00 84.38 108 LYS A CA 1
ATOM 865 C C . LYS A 1 108 ? -10.379 3.109 4.283 1.00 84.38 108 LYS A C 1
ATOM 867 O O . LYS A 1 108 ? -10.169 3.865 5.235 1.00 84.38 108 LYS A O 1
ATOM 872 N N . LYS A 1 109 ? -11.329 2.169 4.305 1.00 83.94 109 LYS A N 1
ATOM 873 C CA . LYS A 1 109 ? -12.198 1.923 5.465 1.00 83.94 109 LYS A CA 1
ATOM 874 C C . LYS A 1 109 ? -11.366 1.522 6.682 1.00 83.94 109 LYS A C 1
ATOM 876 O O . LYS A 1 109 ? -11.493 2.163 7.726 1.00 83.94 109 LYS A O 1
ATOM 881 N N . LYS A 1 110 ? -10.442 0.565 6.532 1.00 83.50 110 LYS A N 1
ATOM 882 C CA . LYS A 1 110 ? -9.555 0.118 7.621 1.00 83.50 110 LYS A CA 1
ATOM 883 C C . LYS A 1 110 ? -8.731 1.268 8.197 1.00 83.50 110 LYS A C 1
ATOM 885 O O . LYS A 1 110 ? -8.669 1.437 9.416 1.00 83.50 110 LYS A O 1
ATOM 890 N N . HIS A 1 111 ? -8.167 2.119 7.338 1.00 83.25 111 HIS A N 1
ATOM 891 C CA . HIS A 1 111 ? -7.419 3.291 7.798 1.00 83.25 111 HIS A CA 1
ATOM 892 C C . HIS A 1 111 ? -8.301 4.301 8.536 1.00 83.25 111 HIS A C 1
ATOM 894 O O . HIS A 1 111 ? -7.909 4.786 9.597 1.00 83.25 111 HIS A O 1
ATOM 900 N N . LYS A 1 112 ? -9.517 4.581 8.052 1.00 82.00 112 LYS A N 1
ATOM 901 C CA . LYS A 1 112 ? -10.463 5.459 8.761 1.00 82.00 112 LYS A CA 1
ATOM 902 C C . LYS A 1 112 ? -10.812 4.923 10.152 1.00 82.00 112 LYS A C 1
ATOM 904 O O . LYS A 1 112 ? -10.839 5.701 11.106 1.00 82.00 112 LYS A O 1
ATOM 909 N N . VAL A 1 113 ? -11.045 3.616 10.285 1.00 76.00 113 VAL A N 1
ATOM 910 C CA . VAL A 1 113 ? -11.317 2.969 11.580 1.00 76.00 113 VAL A CA 1
ATOM 911 C C . VAL A 1 113 ? -10.112 3.109 12.514 1.00 76.00 113 VAL A C 1
ATOM 913 O O . VAL A 1 113 ? -10.264 3.616 13.626 1.00 76.00 113 VAL A O 1
ATOM 916 N N . LYS A 1 114 ? -8.897 2.789 12.042 1.00 75.88 114 LYS A N 1
ATOM 917 C CA . LYS A 1 114 ? -7.652 2.942 12.820 1.00 75.88 114 LYS A CA 1
ATOM 918 C C . LYS A 1 114 ? -7.466 4.379 13.330 1.00 75.88 114 LYS A C 1
ATOM 920 O O . LYS A 1 114 ? -7.140 4.587 14.498 1.00 75.88 114 LYS A O 1
ATOM 925 N N . GLN A 1 115 ? -7.745 5.378 12.489 1.00 76.75 115 GLN A N 1
ATOM 926 C CA . GLN A 1 115 ? -7.669 6.793 12.869 1.00 76.75 115 GLN A CA 1
ATOM 927 C C . GLN A 1 115 ? -8.711 7.177 13.934 1.00 76.75 115 GLN A C 1
ATOM 929 O O . GLN A 1 115 ? -8.379 7.884 14.886 1.00 76.75 115 GLN A O 1
ATOM 934 N N . LYS A 1 116 ? -9.958 6.693 13.826 1.00 74.81 116 LYS A N 1
ATOM 935 C CA . LYS A 1 116 ? -10.999 6.931 14.845 1.00 74.81 116 LYS A CA 1
ATOM 936 C C . LYS A 1 116 ? -10.609 6.347 16.205 1.00 74.81 116 LYS A C 1
ATOM 938 O O . LYS A 1 116 ? -10.715 7.041 17.215 1.00 74.81 116 LYS A O 1
ATOM 943 N N . HIS A 1 117 ? -10.103 5.113 16.227 1.00 72.12 117 HIS A N 1
ATOM 944 C CA . HIS A 1 117 ? -9.659 4.458 17.461 1.00 72.12 117 HIS A CA 1
ATOM 945 C C . HIS A 1 117 ? -8.500 5.220 18.119 1.00 72.12 117 HIS A C 1
ATOM 947 O O . HIS A 1 117 ? -8.547 5.491 19.319 1.00 72.12 117 HIS A O 1
ATOM 953 N N . LYS A 1 118 ? -7.511 5.666 17.328 1.00 71.25 118 LYS A N 1
ATOM 954 C CA . LYS A 1 118 ? -6.388 6.478 17.827 1.00 71.25 118 LYS A CA 1
ATOM 955 C C . LYS A 1 118 ? -6.859 7.799 18.452 1.00 71.25 118 LYS A C 1
ATOM 957 O O . LYS A 1 118 ? -6.364 8.188 19.508 1.00 71.25 118 LYS A O 1
ATOM 962 N N . LYS A 1 119 ? -7.843 8.473 17.841 1.00 72.62 119 LYS A N 1
ATOM 963 C CA . LYS A 1 119 ? -8.433 9.711 18.385 1.00 72.62 119 LYS A CA 1
ATOM 964 C C . LYS A 1 119 ? -9.173 9.474 19.706 1.00 72.62 119 LYS A C 1
ATOM 966 O O . LYS A 1 119 ? -8.969 10.242 20.643 1.00 72.62 119 LYS A O 1
ATO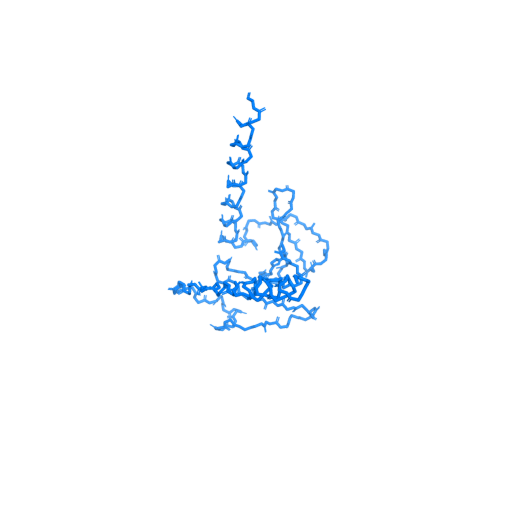M 971 N N . LYS A 1 120 ? -9.979 8.407 19.805 1.00 73.38 120 LYS A N 1
ATOM 972 C CA . LYS A 1 120 ? -10.706 8.049 21.039 1.00 73.38 120 LYS A CA 1
ATOM 973 C C . LYS A 1 120 ? -9.742 7.764 22.195 1.00 73.38 120 LYS A C 1
ATOM 975 O O . LYS A 1 120 ? -9.908 8.324 23.272 1.00 73.38 120 LYS A O 1
ATOM 980 N N . HIS A 1 121 ? -8.691 6.979 21.947 1.00 67.31 121 HIS A N 1
ATOM 981 C CA . HIS A 1 121 ? -7.675 6.680 22.961 1.00 67.31 121 HIS A CA 1
ATOM 982 C C . HIS A 1 121 ? -6.950 7.944 23.453 1.00 67.31 121 HIS A C 1
ATOM 984 O O . HIS A 1 121 ? -6.719 8.106 24.648 1.00 67.31 121 HIS A O 1
ATOM 990 N N . LYS A 1 122 ? -6.623 8.882 22.551 1.00 72.75 122 LYS A N 1
ATOM 991 C CA . LYS A 1 122 ? -5.990 10.157 22.929 1.00 72.75 122 LYS A CA 1
ATOM 992 C C . LYS A 1 122 ? -6.899 11.025 23.810 1.00 72.75 122 LYS A C 1
ATOM 994 O O . LYS A 1 122 ? -6.390 11.692 24.703 1.00 72.75 122 LYS A O 1
ATOM 999 N N . LYS A 1 123 ? -8.218 11.021 23.572 1.00 71.50 123 LYS A N 1
ATOM 1000 C CA . LYS A 1 123 ? -9.191 11.761 24.394 1.00 71.50 123 LYS A CA 1
ATOM 1001 C C . LYS A 1 123 ? -9.291 11.180 25.807 1.00 71.50 123 LYS A C 1
ATOM 1003 O O . LYS A 1 123 ? -9.238 11.945 26.757 1.00 71.50 123 LYS A O 1
ATOM 1008 N N . ASN A 1 124 ? -9.375 9.855 25.933 1.00 63.66 124 ASN A N 1
ATOM 1009 C CA . ASN A 1 124 ? -9.470 9.203 27.242 1.00 63.66 124 ASN A CA 1
ATOM 1010 C C . ASN A 1 124 ? -8.211 9.406 28.091 1.00 63.66 124 ASN A C 1
ATOM 1012 O O . ASN A 1 124 ? -8.336 9.630 29.285 1.00 63.66 124 ASN A O 1
ATOM 1016 N N . LYS A 1 125 ? -7.015 9.388 27.484 1.00 63.75 125 LYS A N 1
ATOM 1017 C CA . LYS A 1 125 ? -5.771 9.642 28.225 1.00 63.75 125 LYS A CA 1
ATOM 1018 C C . LYS A 1 125 ? -5.736 11.049 28.834 1.00 63.75 125 LYS A C 1
ATOM 1020 O O . LYS A 1 125 ? -5.423 11.184 30.002 1.00 63.75 125 LYS A O 1
ATOM 1025 N N . LYS A 1 126 ? -6.155 12.071 28.077 1.00 63.03 126 LYS A N 1
ATOM 1026 C CA . LYS A 1 126 ? -6.233 13.454 28.580 1.00 63.03 126 LYS A CA 1
ATOM 1027 C C . LYS A 1 126 ? -7.192 13.646 29.759 1.00 63.03 126 LYS A C 1
ATOM 1029 O O . LYS A 1 126 ? -7.080 14.652 30.429 1.00 63.03 126 LYS A O 1
ATOM 1034 N N . HIS A 1 127 ? -8.153 12.745 29.953 1.00 56.72 127 HIS A N 1
ATOM 1035 C CA . HIS A 1 127 ? -9.126 12.846 31.040 1.00 56.72 127 HIS A CA 1
ATOM 1036 C C . HIS A 1 127 ? -8.643 12.188 32.342 1.00 56.72 127 HIS A C 1
ATOM 1038 O O . HIS A 1 127 ? -9.302 12.334 33.357 1.00 56.72 127 HIS A O 1
ATOM 1044 N N . TYR A 1 128 ? -7.539 11.435 32.306 1.00 53.28 128 TYR A N 1
ATOM 1045 C CA . TYR A 1 128 ? -6.987 10.744 33.478 1.00 53.28 128 TYR A CA 1
ATOM 1046 C C . TYR A 1 128 ? -5.772 11.473 34.080 1.00 53.28 128 TYR A C 1
ATOM 1048 O O . TYR A 1 128 ? -5.304 11.100 35.147 1.00 53.28 128 TYR A O 1
ATOM 1056 N N . ASP A 1 129 ? -5.250 12.479 33.372 1.00 55.19 129 ASP A N 1
ATOM 1057 C CA . ASP A 1 129 ? -4.100 13.293 33.784 1.00 55.19 129 ASP A CA 1
ATOM 1058 C C . ASP A 1 129 ? -4.541 14.656 34.394 1.00 55.19 129 ASP A C 1
ATOM 1060 O O . ASP A 1 129 ? -3.701 15.541 34.543 1.00 55.19 129 ASP A O 1
ATOM 1064 N N . ASP A 1 130 ? -5.838 14.822 34.705 1.00 50.72 130 ASP A N 1
ATOM 1065 C CA . ASP A 1 130 ? -6.482 15.966 35.397 1.00 50.72 130 ASP A CA 1
ATOM 1066 C C . ASP A 1 130 ? -7.077 15.462 36.726 1.00 50.72 130 ASP A C 1
ATOM 1068 O O . ASP A 1 130 ? -6.974 16.174 37.749 1.00 50.72 130 ASP A O 1
#

Radius of gyration: 21.78 Å; Cα contacts (8 Å, |Δi|>4): 133; chains: 1; bounding box: 39×41×63 Å

Solvent-accessible surface area (backbone atoms only — not comparable to full-atom values): 8048 Å² total; per-residue (Å²): 114,74,69,60,53,53,53,54,51,53,58,57,58,63,67,69,72,76,74,78,76,76,77,77,76,78,79,74,87,69,91,68,75,55,58,99,90,42,73,91,65,87,67,72,44,75,44,99,83,76,43,52,29,41,68,35,79,82,32,68,31,24,37,32,70,94,39,92,65,36,32,38,42,96,83,28,27,35,33,77,53,97,94,40,53,27,30,17,83,38,93,89,41,78,74,40,82,46,57,78,84,74,50,45,69,46,44,52,52,55,51,53,51,55,52,52,53,55,53,52,54,56,54,57,54,64,66,72,79,114

Foldseek 3Di:
DVVVVVVVVVVVVVVVPPPPPPPPPPPPPDPDQQPPPDDRDWDWDCDPVRWTWTDDPLQSWTQGPVDRQWTHDDQWIWGDDPNAIWIANDPVDPTDGDDPVRGDPSNVVVVVVVVVVVVVVVVVVVVVVD

pLDDT: mean 71.16, std 15.23, range [39.31, 93.94]

Sequence (130 aa):
MRRLGLLLLLLMITVSLTACKTVSLSHRNDRHSPPPHAPAHGHRHKHKSGLELVFDSALGAYVVIKFSEVYYHDGHYLRYSDGGWRVSTHHDGPWKQAKKHHVPSELKKKHKVKQKHKKKHKKNKKHYDD

Secondary structure (DSSP, 8-state):
-HHHHHHHHHHHHHHTT---------------PPPTTS-SS---EE-TTS-EEEEETTTTEEEETT-TTEEEETTEEEEEETTEEEEESSSS---EEPPGGGS-HHHHHHHHHHHHHHHHHHHHHHTT--

Nearest PDB structures (foldseek):
  8ro0-assembly1_TF  TM=3.550E-01  e=2.104E+00  Caenorhabditis elegans
  1ei5-assembly1_A  TM=3.933E-01  e=8.208E+00  Brucella anthropi
  2brp-assembly1_A  TM=2.736E-01  e=3.378E+00  Streptococcus pneumoniae
  2brv-assembly1_X  TM=2.798E-01  e=6.478E+00  Streptococcus pneumoniae